Protein AF-A0A7K2A2M4-F1 (afdb_monomer)

Nearest PDB structures (foldseek):
  5f78-assembly2_E  TM=3.286E-01  e=9.702E+00  Schistosoma mansoni
  3zq6-assembly2_D  TM=1.700E-01  e=8.541E+00  Methanothermobacter thermautotrophicus

Foldseek 3Di:
DVVVLVCQVVLHAAEDEDAAFQKAADDPDPVCRQPAFALRPPDRLNPPVNVVSHVVCLVVLLVVLLVSCVSPVPAAEDQDPVVSVPDSYHYYYAYEHEDDQADDPDPVVSVVLSVVQCVVCPPHVLVQQSGDHDDFMARSSLVSCCSSNNDPDPCSRRRGHRYHYGDGDPPD

Mean predicted aligned error: 3.99 Å

Solvent-accessible surface area (backbone atoms only — not comparable to full-atom values): 9386 Å² total; per-residue (Å²): 92,69,69,59,30,55,37,43,76,69,52,34,69,41,79,49,70,39,79,28,69,39,49,46,63,52,52,91,52,82,90,46,52,63,52,43,56,53,71,53,66,95,57,23,53,61,38,74,68,38,39,49,34,27,62,53,36,58,55,50,51,29,51,50,48,29,57,28,30,72,73,35,76,84,55,49,72,30,46,53,66,67,62,47,66,71,40,86,45,28,39,35,42,35,24,28,51,78,46,80,74,38,55,53,98,40,73,67,48,34,54,47,42,33,52,52,39,51,57,69,29,52,99,49,48,78,84,48,41,51,52,60,88,72,82,50,45,42,13,50,50,28,48,28,34,47,73,36,61,62,39,88,65,69,67,36,35,60,44,64,50,46,27,37,54,37,69,56,66,92,84,123

Structure (mmCIF, N/CA/C/O backbone):
data_AF-A0A7K2A2M4-F1
#
_entry.id   AF-A0A7K2A2M4-F1
#
loop_
_atom_site.group_PDB
_atom_site.id
_atom_site.type_symbol
_atom_site.label_atom_id
_atom_site.label_alt_id
_atom_site.label_comp_id
_atom_site.label_asym_id
_atom_site.label_entity_id
_atom_site.label_seq_id
_atom_site.pdbx_PDB_ins_code
_atom_site.Cartn_x
_atom_site.Cartn_y
_atom_site.Cartn_z
_atom_site.occupancy
_atom_site.B_iso_or_equiv
_atom_site.auth_seq_id
_atom_site.auth_comp_id
_atom_site.auth_asym_id
_atom_site.auth_atom_id
_atom_site.pdbx_PDB_model_num
ATOM 1 N N . MET A 1 1 ? 4.658 2.173 14.694 1.00 82.44 1 MET A N 1
ATOM 2 C CA . MET A 1 1 ? 3.604 1.195 15.046 1.00 82.44 1 MET A CA 1
ATOM 3 C C . MET A 1 1 ? 2.726 1.731 16.159 1.00 82.44 1 MET A C 1
ATOM 5 O O . MET A 1 1 ? 1.635 2.154 15.827 1.00 82.44 1 MET A O 1
ATOM 9 N N . ARG A 1 2 ? 3.224 1.867 17.398 1.00 89.44 2 ARG A N 1
ATOM 10 C CA . ARG A 1 2 ? 2.448 2.404 18.532 1.00 89.44 2 ARG A CA 1
ATOM 11 C C . ARG A 1 2 ? 1.700 3.708 18.233 1.00 89.44 2 ARG A C 1
ATOM 13 O O . ARG A 1 2 ? 0.512 3.793 18.482 1.00 89.44 2 ARG A O 1
ATOM 20 N N . TYR A 1 3 ? 2.363 4.682 17.601 1.00 94.31 3 TYR A N 1
ATOM 21 C CA . TYR A 1 3 ? 1.686 5.913 17.173 1.00 94.31 3 TYR A CA 1
ATOM 22 C C . TYR A 1 3 ? 0.488 5.631 16.251 1.00 94.31 3 TYR A C 1
ATOM 24 O O . TYR A 1 3 ? -0.588 6.161 16.475 1.00 94.31 3 TYR A O 1
ATOM 32 N N . VAL A 1 4 ? 0.646 4.766 15.241 1.00 96.56 4 VAL A N 1
ATOM 33 C CA . VAL A 1 4 ? -0.443 4.398 14.316 1.00 96.56 4 VAL A CA 1
ATOM 34 C C . VAL A 1 4 ? -1.586 3.720 15.068 1.00 96.56 4 VAL A C 1
ATOM 36 O O . VAL A 1 4 ? -2.731 4.123 14.894 1.00 96.56 4 VAL A O 1
ATOM 39 N N . ALA A 1 5 ? -1.283 2.754 15.937 1.00 96.12 5 ALA A N 1
ATOM 40 C CA . ALA A 1 5 ? -2.286 2.075 16.752 1.00 96.12 5 ALA A CA 1
ATOM 41 C C . ALA A 1 5 ? -3.048 3.055 17.660 1.00 96.12 5 ALA A C 1
ATOM 43 O O . ALA A 1 5 ? -4.272 3.082 17.626 1.00 96.12 5 ALA A O 1
ATOM 44 N N . GLU A 1 6 ? -2.350 3.947 18.369 1.00 96.38 6 GLU A N 1
ATOM 45 C CA . GLU A 1 6 ? -2.964 4.981 19.215 1.00 96.38 6 GLU A CA 1
ATOM 46 C C . GLU A 1 6 ? -3.898 5.908 18.414 1.00 96.38 6 GLU A C 1
ATOM 48 O O . GLU A 1 6 ? -4.963 6.297 18.897 1.00 96.38 6 GLU A O 1
ATOM 53 N N . ARG A 1 7 ? -3.538 6.264 17.170 1.00 97.56 7 ARG A N 1
ATOM 54 C CA . ARG A 1 7 ? -4.427 7.042 16.288 1.00 97.56 7 ARG A CA 1
ATOM 55 C C . ARG A 1 7 ? -5.667 6.241 15.888 1.00 97.56 7 ARG A C 1
ATOM 57 O O . ARG A 1 7 ? -6.766 6.793 15.930 1.00 97.56 7 ARG A O 1
ATOM 64 N N . LEU A 1 8 ? -5.506 4.966 15.546 1.00 96.94 8 LEU A N 1
ATOM 65 C CA . LEU A 1 8 ? -6.618 4.089 15.180 1.00 96.94 8 LEU A CA 1
ATOM 66 C C . LEU A 1 8 ? -7.573 3.852 16.365 1.00 96.94 8 LEU A C 1
ATOM 68 O O . LEU A 1 8 ? -8.782 3.978 16.185 1.00 96.94 8 LEU A O 1
ATOM 72 N N . GLU A 1 9 ? -7.064 3.620 17.584 1.00 95.44 9 GLU A N 1
ATOM 73 C CA . GLU A 1 9 ? -7.887 3.534 18.808 1.00 95.44 9 GLU A CA 1
ATOM 74 C C . GLU A 1 9 ? -8.683 4.814 19.061 1.00 95.44 9 GLU A C 1
ATOM 76 O O . GLU A 1 9 ? -9.845 4.772 19.470 1.00 95.44 9 GLU A O 1
ATOM 81 N N . ALA A 1 10 ? -8.078 5.967 18.769 1.00 95.56 10 ALA A N 1
ATOM 82 C CA . ALA A 1 10 ? -8.730 7.264 18.873 1.00 95.56 10 ALA A CA 1
ATOM 83 C C . ALA A 1 10 ? -9.740 7.539 17.738 1.00 95.56 10 ALA A C 1
ATOM 85 O O . ALA A 1 10 ? -10.213 8.668 17.612 1.00 95.56 10 ALA A O 1
ATOM 86 N N . ASN A 1 11 ? -10.081 6.535 16.917 1.00 94.19 11 ASN A N 1
ATOM 87 C CA . ASN A 1 11 ? -10.949 6.633 15.738 1.00 94.19 11 ASN A CA 1
ATOM 88 C C . ASN A 1 11 ? -10.459 7.646 14.694 1.00 94.19 11 ASN A C 1
ATOM 90 O O . ASN A 1 11 ? -11.253 8.271 13.992 1.00 94.19 11 ASN A O 1
ATOM 94 N N . VAL A 1 12 ? -9.143 7.816 14.578 1.00 95.88 12 VAL A N 1
ATOM 95 C CA . VAL A 1 12 ? -8.537 8.678 13.565 1.00 95.88 12 VAL A CA 1
ATOM 96 C C . VAL A 1 12 ? -8.149 7.833 12.360 1.00 95.88 12 VAL A C 1
ATOM 98 O O . VAL A 1 12 ? -7.471 6.818 12.490 1.00 95.88 12 VAL A O 1
ATOM 101 N N . LYS A 1 13 ? -8.552 8.285 11.171 1.00 96.75 13 LYS A N 1
ATOM 102 C CA . LYS A 1 13 ? -8.104 7.729 9.893 1.00 96.75 13 LYS A CA 1
ATOM 103 C C . LYS A 1 13 ? -6.599 7.914 9.716 1.00 96.75 13 LYS A C 1
ATOM 105 O O . LYS A 1 13 ? -6.091 9.024 9.880 1.00 96.75 13 LYS A O 1
ATOM 110 N N . VAL A 1 14 ? -5.898 6.845 9.350 1.00 98.00 14 VAL A N 1
ATOM 111 C CA . VAL A 1 14 ? -4.449 6.864 9.117 1.00 98.00 14 VAL A CA 1
ATOM 112 C C . VAL A 1 14 ? -4.153 6.361 7.712 1.00 98.00 14 VAL A C 1
ATOM 114 O O . VAL A 1 14 ? -4.653 5.313 7.328 1.00 98.00 14 VAL A O 1
ATOM 117 N N . ALA A 1 15 ? -3.312 7.079 6.970 1.00 98.00 15 ALA A N 1
ATOM 118 C CA . ALA A 1 15 ? -2.694 6.580 5.745 1.00 98.00 15 ALA A CA 1
ATOM 119 C C . ALA A 1 15 ? -1.238 6.186 6.038 1.00 98.00 15 ALA A C 1
ATOM 121 O O . ALA A 1 15 ? -0.487 6.986 6.599 1.00 98.00 15 ALA A O 1
ATOM 122 N N . LEU A 1 16 ? -0.840 4.967 5.672 1.00 98.00 16 LEU A N 1
ATOM 123 C CA . LEU A 1 16 ? 0.494 4.412 5.906 1.00 98.00 16 LEU A CA 1
ATOM 124 C C . LEU A 1 16 ? 1.105 3.929 4.586 1.00 98.00 16 LEU A C 1
ATOM 126 O O . LEU A 1 16 ? 0.564 3.035 3.939 1.00 98.00 16 LEU A O 1
ATOM 130 N N . GLY A 1 17 ? 2.232 4.531 4.206 1.00 97.44 17 GLY A N 1
ATOM 131 C CA . GLY A 1 17 ? 2.969 4.193 2.990 1.00 97.44 17 GLY A CA 1
ATOM 132 C C . GLY A 1 17 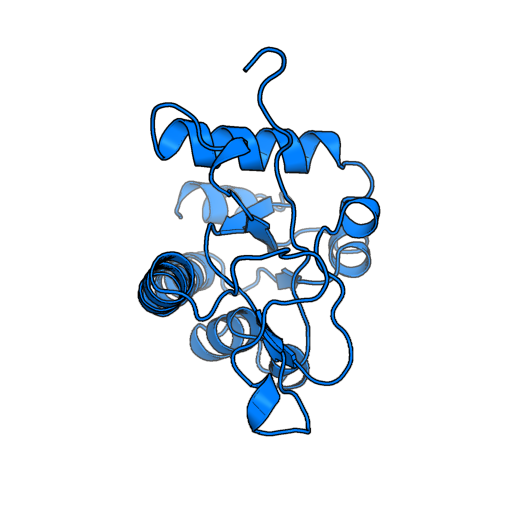? 4.157 3.276 3.264 1.00 97.44 17 GLY A C 1
ATOM 133 O O . GLY A 1 17 ? 4.829 3.436 4.285 1.00 97.44 17 GLY A O 1
ATOM 134 N N . PHE A 1 18 ? 4.443 2.360 2.338 1.00 97.00 18 PHE A N 1
ATOM 135 C CA . PHE A 1 18 ? 5.642 1.514 2.360 1.00 97.00 18 PHE A CA 1
ATOM 136 C C . PHE A 1 18 ? 6.481 1.713 1.094 1.00 97.00 18 PHE A C 1
ATOM 138 O O . PHE A 1 18 ? 5.940 1.718 -0.008 1.00 97.00 18 PHE A O 1
ATOM 145 N N . GLU A 1 19 ? 7.801 1.851 1.243 1.00 94.94 19 GLU A N 1
ATOM 146 C CA . GLU A 1 19 ? 8.745 2.038 0.126 1.00 94.94 19 GLU A CA 1
ATOM 147 C C . GLU A 1 19 ? 9.213 0.690 -0.455 1.00 94.94 19 GLU A C 1
ATOM 149 O O . GLU A 1 19 ? 10.397 0.351 -0.487 1.00 94.94 19 GLU A O 1
ATOM 154 N N . CYS A 1 20 ? 8.258 -0.132 -0.879 1.00 95.56 20 CYS A N 1
ATOM 155 C CA . CYS A 1 20 ? 8.516 -1.402 -1.548 1.00 95.56 20 CYS A CA 1
ATOM 156 C C . CYS A 1 20 ? 7.331 -1.770 -2.450 1.00 95.56 20 CYS A C 1
ATOM 158 O O . CYS A 1 20 ? 6.217 -1.317 -2.188 1.00 95.56 20 CYS A O 1
ATOM 160 N N . PRO A 1 21 ? 7.529 -2.598 -3.493 1.00 96.94 21 PRO A N 1
ATOM 161 C CA . PRO A 1 21 ? 6.411 -3.088 -4.289 1.00 96.94 21 PRO A CA 1
ATOM 162 C C . PRO A 1 21 ? 5.368 -3.790 -3.408 1.00 96.94 21 PRO A C 1
ATOM 164 O O . PRO A 1 21 ? 5.682 -4.781 -2.746 1.00 96.94 21 PRO A O 1
ATOM 167 N N . LEU A 1 22 ? 4.128 -3.299 -3.417 1.00 98.00 22 LEU A N 1
ATOM 168 C CA . LEU A 1 22 ? 3.009 -3.876 -2.658 1.00 98.00 22 LEU A CA 1
ATOM 169 C C . LEU A 1 22 ? 2.112 -4.776 -3.510 1.00 98.00 22 LEU A C 1
ATOM 171 O O . LEU A 1 22 ? 1.299 -5.536 -2.983 1.00 98.00 22 LEU A O 1
ATOM 175 N N . TRP A 1 23 ? 2.291 -4.745 -4.825 1.00 97.88 23 TRP A N 1
ATOM 176 C CA . TRP A 1 23 ? 1.679 -5.672 -5.765 1.00 97.88 23 TRP A CA 1
ATOM 177 C C . TRP A 1 23 ? 2.558 -5.835 -7.005 1.00 97.88 23 TRP A C 1
ATOM 179 O O . TRP A 1 23 ? 3.344 -4.952 -7.360 1.00 97.88 23 TRP A O 1
ATOM 189 N N . VAL A 1 24 ? 2.410 -6.974 -7.678 1.00 97.06 24 VAL A N 1
ATOM 190 C CA . VAL A 1 24 ? 3.115 -7.292 -8.929 1.00 97.06 24 VAL A CA 1
ATOM 191 C C . VAL A 1 24 ? 2.130 -7.804 -9.981 1.00 97.06 24 VAL A C 1
ATOM 193 O O . VAL A 1 24 ? 1.140 -8.438 -9.616 1.00 97.06 24 VAL A O 1
ATOM 196 N N . PRO A 1 25 ? 2.354 -7.549 -11.279 1.00 95.75 25 PRO A N 1
ATOM 197 C CA . PRO A 1 25 ? 1.497 -8.077 -12.330 1.00 95.75 25 PRO A CA 1
ATOM 198 C C . PRO A 1 25 ? 1.718 -9.585 -12.495 1.00 95.75 25 PRO A C 1
ATOM 200 O O . PRO A 1 25 ? 2.829 -10.089 -12.324 1.00 95.75 25 PRO A O 1
ATOM 203 N N . VAL A 1 26 ? 0.665 -10.305 -12.872 1.00 95.38 26 VAL A N 1
ATOM 204 C CA . VAL A 1 26 ? 0.733 -11.710 -13.285 1.00 95.38 26 VAL A CA 1
ATOM 205 C C . VAL A 1 26 ? 0.388 -11.760 -14.767 1.00 95.38 26 VAL A C 1
ATOM 207 O O . VAL A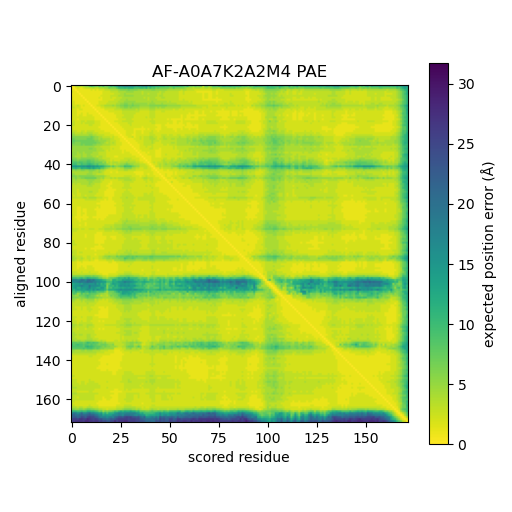 1 26 ? -0.771 -11.915 -15.142 1.00 95.38 26 VAL A O 1
ATOM 210 N N . ALA A 1 27 ? 1.407 -11.554 -15.602 1.00 93.19 27 ALA A N 1
ATOM 211 C CA . ALA A 1 27 ? 1.264 -11.567 -17.053 1.00 93.19 27 ALA A CA 1
ATOM 212 C C . ALA A 1 27 ? 0.895 -12.966 -17.576 1.00 93.19 27 ALA A C 1
ATOM 214 O O . ALA A 1 27 ? 1.342 -13.973 -17.024 1.00 93.19 27 ALA A O 1
ATOM 215 N N . ASP A 1 28 ? 0.126 -13.015 -18.666 1.00 92.62 28 ASP A N 1
ATOM 216 C CA . ASP A 1 28 ? -0.227 -14.274 -19.333 1.00 92.62 28 ASP A CA 1
ATOM 217 C C . ASP A 1 28 ? 0.985 -14.900 -20.042 1.00 92.62 28 ASP A C 1
ATOM 219 O O . ASP A 1 28 ? 1.177 -16.116 -20.005 1.00 92.62 28 ASP A O 1
ATOM 223 N N . GLU A 1 29 ? 1.840 -14.066 -20.643 1.00 95.12 29 GLU A N 1
ATOM 224 C CA . GLU A 1 29 ? 3.045 -14.512 -21.340 1.00 95.12 29 GLU A CA 1
ATOM 225 C C . GLU A 1 29 ? 4.226 -14.686 -20.369 1.00 95.12 29 GLU A C 1
ATOM 227 O O . GLU A 1 29 ? 4.617 -13.730 -19.687 1.00 95.12 29 GLU A O 1
ATOM 232 N N . PRO A 1 30 ? 4.883 -15.863 -20.333 1.00 94.25 30 PRO A N 1
ATOM 233 C CA . PRO A 1 30 ? 6.013 -16.106 -19.435 1.00 94.25 30 PRO A CA 1
ATOM 234 C C . PRO A 1 30 ? 7.180 -15.124 -19.602 1.00 94.25 30 PRO A C 1
ATOM 2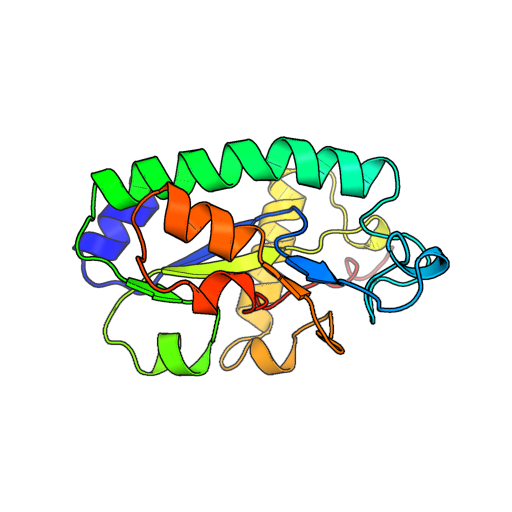36 O O . PRO A 1 30 ? 7.867 -14.816 -18.629 1.00 94.25 30 PRO A O 1
ATOM 239 N N . SER A 1 31 ? 7.400 -14.605 -20.816 1.00 94.44 31 SER A N 1
ATOM 240 C CA . SER A 1 31 ? 8.439 -13.603 -21.101 1.00 94.44 31 SER A CA 1
ATOM 241 C C . SER A 1 31 ? 8.198 -12.255 -20.419 1.00 94.44 31 SER A C 1
ATOM 243 O O . SER A 1 31 ? 9.098 -11.412 -20.381 1.00 94.44 31 SER A O 1
ATOM 245 N N . ASP A 1 32 ? 6.990 -12.041 -19.898 1.00 93.88 32 ASP A N 1
ATOM 246 C CA . ASP A 1 32 ? 6.521 -10.752 -19.404 1.00 93.88 32 ASP A CA 1
ATOM 247 C C . ASP A 1 32 ? 6.389 -10.732 -17.876 1.00 93.88 32 ASP A C 1
ATOM 249 O O . ASP A 1 32 ? 6.251 -9.661 -17.287 1.00 93.88 32 ASP A O 1
ATOM 253 N N . LEU A 1 33 ? 6.538 -11.889 -17.217 1.00 92.81 33 LEU A N 1
ATOM 254 C CA . LEU A 1 33 ? 6.402 -12.057 -15.764 1.00 92.81 33 LEU A CA 1
ATOM 255 C C . LEU A 1 33 ? 7.319 -11.146 -14.943 1.00 92.81 33 LEU A C 1
ATOM 257 O O . LEU A 1 33 ? 6.975 -10.781 -13.825 1.00 92.81 33 LEU A O 1
ATOM 261 N N . THR A 1 34 ? 8.486 -10.781 -15.472 1.00 94.44 34 THR A N 1
ATOM 262 C CA . THR A 1 34 ? 9.459 -9.927 -14.777 1.00 94.44 34 THR A CA 1
ATOM 263 C C . THR A 1 34 ? 9.568 -8.538 -15.401 1.00 94.44 34 THR A C 1
ATOM 265 O O . THR A 1 34 ? 10.521 -7.819 -15.104 1.00 94.44 34 THR A O 1
ATOM 268 N N . LYS A 1 35 ? 8.654 -8.141 -16.292 1.00 94.06 35 LYS A N 1
ATOM 269 C CA . LYS A 1 35 ? 8.674 -6.796 -16.880 1.00 94.06 35 LYS A CA 1
ATOM 270 C C . LYS A 1 35 ? 8.189 -5.743 -15.880 1.00 94.06 35 LYS A C 1
ATOM 272 O O . LYS A 1 35 ? 7.552 -6.041 -14.870 1.00 94.06 35 LYS A O 1
ATOM 277 N N . ALA A 1 36 ? 8.543 -4.497 -16.180 1.00 93.38 36 ALA A N 1
ATOM 278 C CA . ALA A 1 36 ? 8.106 -3.316 -15.453 1.00 93.38 36 ALA A CA 1
ATOM 279 C C . ALA A 1 36 ? 6.576 -3.205 -15.425 1.00 93.38 36 ALA A C 1
ATOM 281 O O . ALA A 1 36 ? 5.908 -3.546 -16.405 1.00 93.38 36 ALA A O 1
ATOM 282 N N . ARG A 1 37 ? 6.029 -2.687 -14.320 1.00 94.31 37 ARG A N 1
ATOM 283 C CA . ARG A 1 37 ? 4.615 -2.303 -14.248 1.00 94.31 37 ARG A CA 1
ATOM 284 C C . ARG A 1 37 ? 4.338 -1.152 -15.213 1.00 94.31 37 ARG A C 1
ATOM 286 O O . ARG A 1 37 ? 5.227 -0.361 -15.542 1.00 94.31 37 ARG A O 1
ATOM 293 N N . HIS A 1 38 ? 3.089 -1.026 -15.654 1.00 91.12 38 HIS A N 1
ATOM 294 C CA . HIS A 1 38 ? 2.683 0.112 -16.472 1.00 91.12 38 HIS A CA 1
ATOM 295 C C . HIS A 1 38 ? 2.861 1.415 -15.673 1.00 91.12 38 HIS A C 1
ATOM 297 O O . HIS A 1 38 ? 2.199 1.599 -14.656 1.00 91.12 38 HIS A O 1
ATOM 303 N N . GLY A 1 39 ? 3.770 2.288 -16.124 1.00 88.31 39 GLY A N 1
ATOM 304 C CA . GLY A 1 39 ? 4.156 3.533 -15.437 1.00 88.31 39 GLY A CA 1
ATOM 305 C C . GLY A 1 39 ? 5.517 3.490 -14.719 1.00 88.31 39 GLY A C 1
ATOM 306 O O . GLY A 1 39 ? 6.036 4.531 -14.328 1.00 88.31 39 GLY A O 1
ATOM 307 N N . GLU A 1 40 ? 6.154 2.319 -14.598 1.00 88.31 40 GLU A N 1
ATOM 308 C CA . GLU A 1 40 ? 7.438 2.164 -13.886 1.00 88.31 40 GLU A CA 1
ATOM 309 C C . GLU A 1 40 ? 8.654 2.640 -14.714 1.00 88.31 40 GLU A C 1
ATOM 311 O O . GLU A 1 40 ? 9.728 2.926 -14.183 1.00 88.31 40 GLU A O 1
ATOM 316 N N . GLY A 1 41 ? 8.481 2.765 -16.034 1.00 85.31 41 GLY A N 1
ATOM 317 C CA . GLY A 1 41 ? 9.531 3.166 -16.967 1.00 85.31 41 GLY A CA 1
ATOM 318 C C . GLY A 1 41 ? 10.535 2.042 -17.243 1.00 85.31 41 GLY A C 1
ATOM 319 O O . GLY A 1 41 ? 10.164 0.887 -17.434 1.00 85.31 41 GLY A O 1
ATOM 320 N N . ASN A 1 42 ? 11.825 2.385 -17.292 1.00 80.62 42 ASN A N 1
ATOM 321 C CA . ASN A 1 42 ? 12.883 1.474 -17.756 1.00 80.62 42 ASN A CA 1
ATOM 322 C C . ASN A 1 42 ? 13.462 0.552 -16.669 1.00 80.62 42 ASN A C 1
ATOM 324 O O . ASN A 1 42 ? 14.355 -0.246 -16.959 1.00 80.62 42 ASN A O 1
ATOM 328 N N . ARG A 1 43 ? 13.010 0.663 -15.416 1.00 83.88 43 ARG A N 1
ATOM 329 C CA . ARG A 1 43 ? 13.469 -0.186 -14.308 1.00 83.88 43 ARG A CA 1
ATOM 330 C C . ARG A 1 43 ? 12.277 -0.943 -13.748 1.00 83.88 43 ARG A C 1
ATOM 332 O O . ARG A 1 43 ? 11.390 -0.341 -13.167 1.00 83.88 43 ARG A O 1
ATOM 339 N N . ALA A 1 44 ? 12.271 -2.253 -13.959 1.00 91.88 44 ALA A N 1
ATOM 340 C CA . ALA A 1 44 ? 11.222 -3.122 -13.452 1.00 91.88 44 ALA A CA 1
ATOM 341 C C . ALA A 1 44 ? 11.372 -3.377 -11.949 1.00 91.88 44 ALA A C 1
ATOM 343 O O . ALA A 1 44 ? 12.495 -3.438 -11.440 1.00 91.88 44 ALA A O 1
ATOM 344 N N . TRP A 1 45 ? 10.256 -3.674 -11.287 1.00 93.06 45 TRP A N 1
ATOM 345 C CA . TRP A 1 45 ? 10.213 -4.119 -9.892 1.00 93.06 45 TRP A CA 1
ATOM 346 C C . TRP A 1 45 ? 11.068 -5.368 -9.651 1.00 93.06 45 TRP A C 1
ATOM 348 O O . TRP A 1 45 ? 11.541 -5.599 -8.547 1.00 93.06 45 TRP A O 1
ATOM 358 N N . SER A 1 46 ? 11.288 -6.173 -10.691 1.00 94.75 46 SER A N 1
ATOM 359 C CA . SER A 1 46 ? 12.101 -7.390 -10.668 1.00 94.75 46 SER A CA 1
ATOM 360 C C . SER A 1 46 ? 13.611 -7.122 -10.785 1.00 94.75 46 SER A C 1
ATOM 362 O O . SER A 1 46 ? 14.419 -8.032 -10.597 1.00 94.75 46 SER A O 1
ATOM 364 N N . ALA A 1 47 ? 14.018 -5.889 -11.112 1.00 92.94 47 ALA A N 1
ATOM 365 C CA . ALA A 1 47 ? 15.423 -5.505 -11.185 1.00 92.94 47 ALA A CA 1
ATOM 366 C C . ALA A 1 47 ? 16.042 -5.463 -9.779 1.00 92.94 47 ALA A C 1
ATOM 368 O O . ALA A 1 47 ? 15.332 -5.334 -8.788 1.00 92.94 47 ALA A O 1
ATOM 369 N N . GLY A 1 48 ? 17.375 -5.516 -9.676 1.00 91.88 48 GLY A N 1
ATOM 370 C CA . GLY A 1 48 ? 18.073 -5.761 -8.403 1.00 91.88 48 GLY A CA 1
ATOM 371 C C . GLY A 1 48 ? 17.608 -4.913 -7.209 1.00 91.88 48 GLY A C 1
ATOM 372 O O . GLY A 1 48 ? 17.375 -5.460 -6.136 1.00 91.88 48 GLY A O 1
ATOM 373 N N . ALA A 1 49 ? 17.421 -3.601 -7.394 1.00 88.12 49 ALA A N 1
ATOM 374 C CA . ALA A 1 49 ? 16.941 -2.723 -6.324 1.00 88.12 49 ALA A CA 1
ATOM 375 C C . ALA A 1 49 ? 15.478 -3.004 -5.932 1.00 88.12 49 ALA A C 1
ATOM 377 O O . ALA A 1 49 ? 15.187 -3.104 -4.745 1.00 88.12 49 ALA A O 1
ATOM 378 N N . GLY A 1 50 ? 14.584 -3.165 -6.915 1.00 91.44 50 GLY A N 1
ATOM 379 C CA . GLY A 1 50 ? 13.165 -3.441 -6.678 1.00 91.44 50 GLY A CA 1
ATOM 380 C C . GLY A 1 50 ? 12.926 -4.833 -6.094 1.00 91.44 50 GLY A C 1
ATOM 381 O O . GLY A 1 50 ? 12.159 -4.985 -5.152 1.00 91.44 50 GLY A O 1
ATOM 382 N N . ALA A 1 51 ? 13.642 -5.849 -6.581 1.00 94.94 51 ALA A N 1
ATOM 383 C CA . ALA A 1 51 ? 13.532 -7.210 -6.070 1.00 94.94 51 ALA A CA 1
ATOM 384 C C . ALA A 1 51 ? 14.079 -7.308 -4.640 1.00 94.94 51 ALA A C 1
ATOM 386 O O . ALA A 1 51 ? 13.505 -8.002 -3.801 1.00 94.94 51 ALA A O 1
ATOM 387 N N . GLY A 1 52 ? 15.165 -6.581 -4.351 1.00 95.50 52 GLY A N 1
ATOM 388 C CA . GLY A 1 52 ? 15.719 -6.463 -3.007 1.00 95.50 52 GLY A CA 1
ATOM 389 C C . GLY A 1 52 ? 14.760 -5.770 -2.038 1.00 95.50 52 GLY A C 1
ATOM 390 O O . GLY A 1 52 ? 14.499 -6.309 -0.963 1.00 95.50 52 GLY A O 1
ATOM 391 N N . SER A 1 53 ? 14.193 -4.617 -2.419 1.00 93.94 53 SER A N 1
ATOM 392 C CA . SER A 1 53 ? 13.224 -3.909 -1.570 1.00 93.94 53 SER A CA 1
ATOM 393 C C . SER A 1 53 ? 11.921 -4.685 -1.404 1.00 93.94 53 SER A C 1
ATOM 395 O O . SER A 1 53 ? 11.368 -4.688 -0.311 1.00 93.94 53 SER A O 1
ATOM 397 N N . LEU A 1 54 ? 11.466 -5.413 -2.427 1.00 95.75 54 LEU A N 1
ATOM 398 C CA . LEU A 1 54 ? 10.331 -6.331 -2.330 1.00 95.75 54 LEU A CA 1
ATOM 399 C C . LEU A 1 54 ? 10.608 -7.428 -1.298 1.00 95.75 54 LEU A C 1
ATOM 401 O O . LEU A 1 54 ? 9.791 -7.643 -0.408 1.00 95.75 54 LEU A O 1
ATOM 405 N N . ALA A 1 55 ? 11.753 -8.112 -1.383 1.00 96.50 55 ALA A N 1
ATOM 406 C CA . ALA A 1 55 ? 12.075 -9.214 -0.476 1.00 96.50 55 ALA A CA 1
ATOM 407 C C . ALA A 1 55 ? 12.142 -8.763 0.993 1.00 96.50 55 ALA A C 1
ATOM 409 O O . ALA A 1 55 ? 11.579 -9.426 1.865 1.00 96.50 55 ALA A O 1
ATOM 410 N N . THR A 1 56 ? 12.779 -7.622 1.263 1.00 96.62 56 THR A N 1
ATOM 411 C CA . THR A 1 56 ? 12.815 -7.023 2.607 1.00 96.62 56 THR A CA 1
ATOM 412 C C . THR A 1 56 ? 11.430 -6.521 3.029 1.00 96.62 56 THR A C 1
ATOM 414 O O . THR A 1 56 ? 10.955 -6.825 4.122 1.00 96.62 56 THR A O 1
ATOM 417 N N . GLY A 1 57 ? 10.728 -5.833 2.131 1.00 96.44 57 GLY A N 1
ATOM 418 C CA . GLY A 1 57 ? 9.397 -5.287 2.371 1.00 96.44 57 GLY A CA 1
ATOM 419 C C . GLY A 1 57 ? 8.367 -6.353 2.734 1.00 96.44 57 GLY A C 1
ATOM 420 O O . GLY A 1 57 ? 7.573 -6.136 3.643 1.00 96.44 57 GLY A O 1
ATOM 421 N N . LEU A 1 58 ? 8.419 -7.538 2.115 1.00 95.06 58 LEU A N 1
ATOM 422 C CA . LEU A 1 58 ? 7.528 -8.656 2.449 1.00 95.06 58 LEU A CA 1
ATOM 423 C C . LEU A 1 58 ? 7.581 -9.028 3.935 1.00 95.06 58 LEU A C 1
ATOM 425 O O . LEU A 1 58 ? 6.540 -9.325 4.522 1.00 95.06 58 LEU A O 1
ATOM 429 N N . THR A 1 59 ? 8.767 -9.005 4.552 1.00 96.94 59 THR A N 1
ATOM 430 C CA . THR A 1 59 ? 8.885 -9.311 5.983 1.00 96.94 59 THR A CA 1
ATOM 431 C C . THR A 1 59 ? 8.534 -8.112 6.857 1.00 96.94 59 THR A C 1
ATOM 433 O O . THR A 1 59 ? 7.887 -8.287 7.889 1.00 96.94 59 THR A O 1
ATOM 436 N N . GLU A 1 60 ? 8.939 -6.904 6.465 1.00 97.81 60 GLU A N 1
ATOM 437 C CA . GLU A 1 60 ? 8.721 -5.695 7.264 1.00 97.81 60 GLU A CA 1
ATOM 438 C C . GLU A 1 60 ? 7.241 -5.317 7.316 1.00 97.81 60 GLU A C 1
ATOM 440 O O . GLU A 1 60 ? 6.706 -5.084 8.399 1.00 97.81 60 GLU A O 1
ATOM 445 N N . VAL A 1 61 ? 6.562 -5.322 6.167 1.00 98.31 61 VAL A N 1
ATOM 446 C CA . VAL A 1 61 ? 5.133 -5.010 6.044 1.00 98.31 61 VAL A CA 1
ATOM 447 C C . VAL A 1 61 ? 4.304 -5.990 6.866 1.00 98.31 61 VAL A C 1
ATOM 449 O O . VAL A 1 61 ? 3.505 -5.562 7.697 1.00 98.31 61 VAL A O 1
ATOM 452 N N . ALA A 1 62 ? 4.519 -7.298 6.690 1.00 98.12 62 ALA A N 1
ATOM 453 C CA . ALA A 1 62 ? 3.777 -8.322 7.423 1.00 98.12 62 ALA A CA 1
ATOM 454 C C . ALA A 1 62 ? 3.950 -8.174 8.941 1.00 98.12 62 ALA A C 1
ATOM 456 O O . ALA A 1 62 ? 2.970 -8.213 9.686 1.00 98.12 62 ALA A O 1
ATOM 457 N N . TRP A 1 63 ? 5.182 -7.938 9.399 1.00 98.31 63 TRP A N 1
ATOM 458 C CA . TRP A 1 63 ? 5.463 -7.747 10.818 1.00 98.31 63 TRP A CA 1
ATOM 459 C C . TRP A 1 63 ? 4.841 -6.458 11.371 1.00 98.31 63 TRP A C 1
ATOM 461 O O . TRP A 1 63 ? 4.220 -6.486 12.432 1.00 98.31 63 TRP A O 1
ATOM 471 N N . ILE A 1 64 ? 4.950 -5.333 10.655 1.00 98.50 64 ILE A N 1
ATOM 472 C CA . ILE A 1 64 ? 4.351 -4.052 11.063 1.00 98.50 64 ILE A CA 1
ATOM 473 C C . ILE A 1 64 ? 2.829 -4.177 11.174 1.00 98.50 64 ILE A C 1
ATOM 475 O O . ILE A 1 64 ? 2.250 -3.712 12.158 1.00 98.50 64 ILE A O 1
ATOM 479 N N . LEU A 1 65 ? 2.187 -4.813 10.193 1.00 98.38 65 LEU A N 1
ATOM 480 C CA . LEU A 1 65 ? 0.742 -5.016 10.188 1.00 98.38 65 LEU A CA 1
ATOM 481 C C . LEU A 1 65 ? 0.288 -5.929 11.324 1.00 98.38 65 LEU A C 1
ATOM 483 O O . LEU A 1 65 ? -0.682 -5.582 11.990 1.00 98.38 65 LEU A O 1
ATOM 487 N N . ASP A 1 66 ? 0.997 -7.026 11.596 1.00 98.31 66 ASP A N 1
ATOM 488 C CA . ASP A 1 66 ? 0.721 -7.898 12.745 1.00 98.31 66 ASP A CA 1
ATOM 489 C C . ASP A 1 66 ? 0.811 -7.131 14.069 1.00 98.31 66 ASP A C 1
ATOM 491 O O . ASP A 1 66 ? -0.100 -7.200 14.893 1.00 98.31 66 ASP A O 1
ATOM 495 N N . ARG A 1 67 ? 1.863 -6.322 14.257 1.00 98.12 67 ARG A N 1
ATOM 496 C CA . ARG A 1 67 ? 2.019 -5.511 15.472 1.00 98.12 67 ARG A CA 1
ATOM 497 C C . ARG A 1 67 ? 0.893 -4.493 15.644 1.00 98.12 67 ARG A C 1
ATOM 499 O O . ARG A 1 67 ? 0.383 -4.355 16.750 1.00 98.12 67 ARG A O 1
ATOM 506 N N . ILE A 1 68 ? 0.496 -3.794 14.577 1.00 98.06 68 ILE A N 1
ATOM 507 C CA . ILE A 1 68 ? -0.611 -2.829 14.649 1.00 98.06 68 ILE A CA 1
ATOM 508 C C . ILE A 1 68 ? -1.933 -3.566 14.906 1.00 98.06 68 ILE A C 1
ATOM 510 O O . ILE A 1 68 ? -2.666 -3.169 15.804 1.00 98.06 68 ILE A O 1
ATOM 514 N N . HIS A 1 69 ? -2.228 -4.655 14.189 1.00 97.50 69 HIS A N 1
ATOM 515 C CA . HIS A 1 69 ? -3.473 -5.409 14.372 1.00 97.50 69 HIS A CA 1
ATOM 516 C C . HIS A 1 69 ? -3.603 -5.989 15.779 1.00 97.50 69 HIS A C 1
ATOM 518 O O . HIS A 1 69 ? -4.689 -6.000 16.349 1.00 97.50 69 HIS A O 1
ATOM 524 N N . HIS A 1 70 ? -2.492 -6.443 16.362 1.00 97.00 70 HIS A N 1
ATOM 525 C CA . HIS A 1 70 ? -2.479 -6.952 17.727 1.00 97.00 70 HIS A CA 1
ATOM 526 C C . HIS A 1 70 ? -2.873 -5.882 18.756 1.00 97.00 70 HIS A C 1
ATOM 528 O O . HIS A 1 70 ? -3.552 -6.195 19.731 1.00 97.00 70 HIS A O 1
ATOM 534 N N . GLU A 1 71 ? -2.465 -4.628 18.539 1.00 96.31 71 GLU A N 1
ATOM 535 C CA . GLU A 1 71 ? -2.845 -3.496 19.393 1.00 96.31 71 GLU A CA 1
ATOM 536 C C . GLU A 1 71 ? -4.290 -3.040 19.112 1.00 96.31 71 GLU A C 1
ATOM 538 O O . GLU A 1 71 ? -5.033 -2.758 20.048 1.00 96.31 71 GLU A O 1
ATOM 543 N N . VAL A 1 72 ? -4.731 -3.046 17.846 1.00 96.25 72 VAL A N 1
ATOM 544 C CA . VAL A 1 72 ? -6.064 -2.572 17.425 1.00 96.25 72 VAL A CA 1
ATOM 545 C C . VAL A 1 72 ? -6.847 -3.584 16.576 1.00 96.25 72 VAL A C 1
ATOM 547 O O . VAL A 1 72 ? -7.166 -3.315 15.417 1.00 96.25 72 VAL A O 1
ATOM 550 N N . PRO A 1 73 ? -7.277 -4.729 17.138 1.00 95.31 73 PRO A N 1
ATOM 551 C CA . PRO A 1 73 ? -7.838 -5.844 16.360 1.00 95.31 73 PRO A CA 1
ATOM 552 C C . PRO A 1 73 ? -9.203 -5.558 15.717 1.00 95.31 73 PRO A C 1
ATOM 554 O O . PRO A 1 73 ? -9.715 -6.373 14.955 1.00 95.31 73 PRO A O 1
ATOM 557 N N . ARG A 1 74 ? -9.832 -4.428 16.059 1.00 93.75 74 ARG A N 1
ATOM 558 C CA . ARG A 1 74 ? -11.116 -3.985 15.493 1.00 93.75 74 ARG A CA 1
ATOM 559 C C . ARG A 1 74 ? -10.964 -2.936 14.393 1.00 93.75 74 ARG A C 1
ATOM 561 O O . ARG A 1 74 ? -11.978 -2.525 13.841 1.00 93.75 74 ARG A O 1
ATOM 568 N N . ALA A 1 75 ? -9.749 -2.457 14.132 1.00 95.81 75 ALA A N 1
ATOM 569 C CA . ALA A 1 75 ? -9.512 -1.514 13.051 1.00 95.81 75 ALA A CA 1
ATOM 570 C C . ALA A 1 75 ? -9.626 -2.225 11.697 1.00 95.81 75 ALA A C 1
ATOM 572 O O . ALA A 1 75 ? -9.190 -3.365 11.546 1.00 95.81 75 ALA A O 1
ATOM 573 N N . GLU A 1 76 ? -10.181 -1.525 10.714 1.00 96.81 76 GLU A N 1
ATOM 574 C CA . GLU A 1 76 ? -10.274 -1.997 9.333 1.00 96.81 76 GLU A CA 1
ATOM 575 C C . GLU A 1 76 ? -9.104 -1.461 8.494 1.00 96.81 76 GLU A C 1
ATOM 577 O O . GLU A 1 76 ? -8.557 -0.388 8.773 1.00 96.81 76 GLU A O 1
ATOM 582 N N . SER A 1 77 ? -8.720 -2.216 7.464 1.00 97.94 77 SER A N 1
ATOM 583 C CA . SER A 1 77 ? -7.681 -1.846 6.498 1.00 97.94 77 SER A CA 1
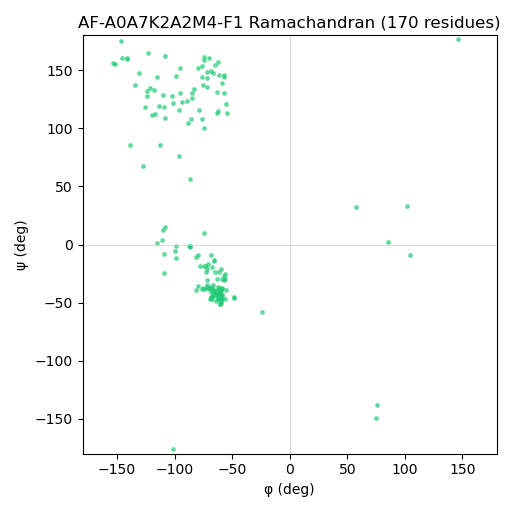ATOM 584 C C . SER A 1 77 ? -8.263 -1.670 5.100 1.00 97.94 77 SER A C 1
ATOM 586 O O . SER A 1 77 ? -9.103 -2.470 4.688 1.00 97.94 77 SER A O 1
ATOM 588 N N . PHE A 1 78 ? -7.739 -0.711 4.343 1.00 98.38 78 PHE A N 1
ATOM 589 C CA . PHE A 1 78 ? -8.244 -0.338 3.024 1.00 98.38 78 PHE A CA 1
ATOM 590 C C . PHE A 1 78 ? -7.101 -0.188 2.014 1.00 98.38 78 PHE A C 1
ATOM 592 O O . PHE A 1 78 ? -6.070 0.410 2.339 1.00 98.38 78 PHE A O 1
ATOM 599 N N . LEU A 1 79 ? -7.294 -0.711 0.798 1.00 97.94 79 LEU A N 1
ATOM 600 C CA . LEU A 1 79 ? -6.426 -0.453 -0.364 1.00 97.94 79 LEU A CA 1
ATOM 601 C C . LEU A 1 79 ? -7.132 0.430 -1.408 1.00 97.94 79 LEU A C 1
ATOM 603 O O . LEU A 1 79 ? -6.457 1.159 -2.135 1.00 97.94 79 LEU A O 1
ATOM 607 N N . ASP A 1 80 ? -8.469 0.425 -1.421 1.00 97.12 80 ASP A N 1
ATOM 608 C CA . ASP A 1 80 ? -9.306 1.380 -2.149 1.00 97.12 80 ASP A CA 1
ATOM 609 C C . ASP A 1 80 ? -9.516 2.686 -1.355 1.00 97.12 80 ASP A C 1
ATOM 611 O O . ASP A 1 80 ? -9.780 2.682 -0.146 1.00 97.12 80 ASP A O 1
ATOM 615 N N . TRP A 1 81 ? -9.365 3.827 -2.035 1.00 97.75 81 TRP A N 1
ATOM 616 C CA . TRP A 1 81 ? -9.478 5.143 -1.401 1.00 97.75 81 TRP A CA 1
ATOM 617 C C . TRP A 1 81 ? -10.921 5.545 -1.096 1.00 97.75 81 TRP A C 1
ATOM 619 O O . TRP A 1 81 ? -11.169 6.169 -0.062 1.00 97.75 81 TRP A O 1
ATOM 629 N N . GLU A 1 82 ? -11.874 5.215 -1.965 1.00 97.31 82 GLU A N 1
ATOM 630 C CA . GLU A 1 82 ? -13.267 5.615 -1.771 1.00 97.31 82 GLU A CA 1
ATOM 631 C C . GLU A 1 82 ? -13.906 4.814 -0.632 1.00 97.31 82 GLU A C 1
ATOM 633 O O . GLU A 1 82 ? -14.597 5.406 0.202 1.00 97.31 82 GLU A O 1
ATOM 638 N N . ASP A 1 83 ? -13.566 3.530 -0.492 1.00 97.38 83 ASP A N 1
ATOM 639 C CA . ASP A 1 83 ? -13.949 2.724 0.673 1.00 97.38 83 ASP A CA 1
ATOM 640 C C . ASP A 1 83 ? -13.387 3.321 1.972 1.00 97.38 83 ASP A C 1
ATOM 642 O O . ASP A 1 83 ? -14.118 3.559 2.940 1.00 97.38 83 ASP A O 1
ATOM 646 N N . PHE A 1 84 ? -12.093 3.660 1.985 1.00 98.00 84 PHE A N 1
ATOM 647 C CA . PHE A 1 84 ? -11.460 4.302 3.138 1.00 98.00 84 PHE A CA 1
ATOM 648 C C . PHE A 1 84 ? -12.099 5.649 3.489 1.00 98.00 84 PHE A C 1
ATOM 650 O O . PHE A 1 84 ? -12.286 6.002 4.660 1.00 98.00 84 PHE A O 1
ATOM 657 N N . LYS A 1 85 ? -12.426 6.450 2.478 1.00 97.06 85 LYS A N 1
ATOM 658 C CA . LYS A 1 85 ? -13.054 7.762 2.633 1.00 97.06 85 LYS A CA 1
ATOM 659 C C . LYS A 1 85 ? -14.483 7.640 3.160 1.00 97.06 85 LYS A C 1
ATOM 661 O O . LYS A 1 85 ? -14.856 8.453 4.009 1.00 97.06 85 LYS A O 1
ATOM 666 N N . ALA A 1 86 ? -15.230 6.621 2.741 1.00 96.94 86 ALA A N 1
ATOM 667 C CA . ALA A 1 86 ? -16.568 6.316 3.240 1.00 96.94 86 ALA A CA 1
ATOM 668 C C . ALA A 1 86 ? -16.568 5.759 4.676 1.00 96.94 86 ALA A C 1
ATOM 670 O O . ALA A 1 86 ? -17.509 6.015 5.430 1.00 96.94 86 ALA A O 1
ATOM 671 N N . ALA A 1 87 ? -15.511 5.049 5.082 1.00 96.06 87 ALA A N 1
ATOM 672 C CA . ALA A 1 87 ? -15.377 4.509 6.434 1.00 96.06 87 ALA A CA 1
ATOM 673 C C . ALA A 1 87 ? -15.326 5.611 7.511 1.00 96.06 87 ALA A C 1
ATOM 675 O O . ALA A 1 87 ? -14.961 6.755 7.245 1.00 96.06 87 ALA A O 1
ATOM 676 N N . ALA A 1 88 ? -15.660 5.292 8.764 1.00 91.88 88 ALA A N 1
ATOM 677 C CA . ALA A 1 88 ? -15.556 6.253 9.871 1.00 91.88 88 ALA A CA 1
ATOM 678 C C . ALA A 1 88 ? -14.112 6.393 10.394 1.00 91.88 88 ALA A C 1
ATOM 680 O O . ALA A 1 88 ? -13.671 7.485 10.749 1.00 91.88 88 ALA A O 1
ATOM 681 N N . ASN A 1 89 ? -13.369 5.288 10.408 1.00 93.12 89 ASN A N 1
ATOM 682 C CA . ASN A 1 89 ? -11.975 5.173 10.823 1.00 93.12 89 ASN A CA 1
ATOM 683 C C . ASN A 1 89 ? -11.295 4.086 9.968 1.00 93.12 89 ASN A C 1
ATOM 685 O O . ASN A 1 89 ? -11.960 3.440 9.162 1.00 93.12 89 ASN A O 1
ATOM 689 N N . GLY A 1 90 ? -9.985 3.899 10.129 1.00 96.25 90 GLY A N 1
ATOM 690 C CA . GLY A 1 90 ? -9.276 2.796 9.483 1.00 96.25 90 GLY A CA 1
ATOM 691 C C . GLY A 1 90 ? -7.850 3.124 9.079 1.00 96.25 90 GLY A C 1
ATOM 692 O O . GLY A 1 90 ? -7.380 4.258 9.232 1.00 96.25 90 GLY A O 1
ATOM 693 N N . LEU A 1 91 ? -7.180 2.107 8.550 1.00 98.38 91 LEU A N 1
ATOM 694 C CA . LEU A 1 91 ? -5.830 2.175 8.015 1.00 98.38 91 LEU A CA 1
ATOM 695 C C . LEU A 1 91 ? -5.867 2.068 6.487 1.00 98.38 91 LEU A C 1
ATOM 697 O O . LEU A 1 91 ? -6.119 0.999 5.942 1.00 98.38 91 LEU A O 1
ATOM 701 N N . PHE A 1 92 ? -5.580 3.164 5.795 1.00 98.62 92 PHE A N 1
ATOM 702 C CA . PHE A 1 92 ? -5.338 3.161 4.357 1.00 98.62 92 PHE A CA 1
ATOM 703 C C . PHE A 1 92 ? -3.875 2.823 4.070 1.00 98.62 92 PHE A C 1
ATOM 705 O O . PHE A 1 92 ? -2.980 3.435 4.659 1.00 98.62 92 PHE A O 1
ATOM 712 N N . ILE A 1 93 ? -3.621 1.875 3.170 1.00 98.62 93 ILE A N 1
ATOM 713 C CA . ILE A 1 93 ? -2.265 1.417 2.846 1.00 98.62 93 ILE A CA 1
ATOM 714 C C . ILE A 1 93 ? -1.950 1.707 1.382 1.00 98.62 93 ILE A C 1
ATOM 716 O O . ILE A 1 93 ? -2.739 1.403 0.491 1.00 98.62 93 ILE A O 1
ATOM 720 N N . TRP A 1 94 ? -0.770 2.269 1.134 1.00 98.56 94 TRP A N 1
ATOM 721 C CA . TRP A 1 94 ? -0.322 2.649 -0.203 1.00 98.56 94 TRP A CA 1
ATOM 722 C C . TRP A 1 94 ? 1.169 2.371 -0.412 1.00 98.56 94 TRP A C 1
ATOM 724 O O . TRP A 1 94 ? 1.941 2.214 0.536 1.00 98.56 94 TRP A O 1
ATOM 734 N N . GLU A 1 95 ? 1.575 2.297 -1.674 1.00 98.00 95 GLU A N 1
ATOM 735 C CA . GLU A 1 95 ? 2.965 2.101 -2.075 1.00 98.00 95 GLU A CA 1
ATOM 736 C C . GLU A 1 95 ? 3.637 3.452 -2.335 1.00 98.00 95 GLU A C 1
ATOM 738 O O . GLU A 1 95 ? 3.205 4.226 -3.193 1.00 98.00 95 GLU A O 1
ATOM 743 N N . ALA A 1 96 ? 4.727 3.715 -1.618 1.00 95.88 96 ALA A N 1
ATOM 744 C CA . ALA A 1 96 ? 5.604 4.847 -1.862 1.00 95.88 96 ALA A CA 1
ATOM 745 C C . ALA A 1 96 ? 6.639 4.478 -2.926 1.00 95.88 96 ALA A C 1
ATOM 747 O O . ALA A 1 96 ? 7.578 3.726 -2.669 1.00 95.88 96 ALA A O 1
ATOM 748 N N . PHE A 1 97 ? 6.492 5.031 -4.128 1.00 93.00 97 PHE A N 1
ATOM 749 C CA . PHE A 1 97 ? 7.385 4.726 -5.238 1.00 93.00 97 PHE A CA 1
ATOM 750 C C . PHE A 1 97 ? 8.496 5.774 -5.371 1.00 93.00 97 PHE A C 1
ATOM 752 O O . PHE A 1 97 ? 8.466 6.640 -6.245 1.00 93.00 97 PHE A O 1
ATOM 759 N N . VAL A 1 98 ? 9.490 5.698 -4.484 1.00 86.56 98 VAL A N 1
ATOM 760 C CA . VAL A 1 98 ? 10.641 6.613 -4.472 1.00 86.56 98 VAL A CA 1
ATOM 761 C C . VAL A 1 98 ? 11.750 6.070 -5.381 1.00 86.56 98 VAL A C 1
ATOM 763 O O . VAL A 1 98 ? 12.462 5.117 -5.060 1.00 86.56 98 VAL A O 1
ATOM 766 N N . THR A 1 99 ? 11.911 6.673 -6.558 1.00 80.00 99 THR A N 1
ATOM 767 C CA . THR A 1 99 ? 12.952 6.295 -7.532 1.00 80.00 99 THR A CA 1
ATOM 768 C C . THR A 1 99 ? 14.057 7.334 -7.625 1.00 80.00 99 THR A C 1
ATOM 770 O O . THR A 1 99 ? 13.836 8.472 -7.247 1.00 80.00 99 THR A O 1
ATOM 773 N N . ALA A 1 100 ? 15.211 6.934 -8.178 1.00 70.00 100 ALA A N 1
ATOM 774 C CA . ALA A 1 100 ? 16.449 7.712 -8.338 1.00 70.00 100 ALA A CA 1
ATOM 775 C C . ALA A 1 100 ? 16.288 9.244 -8.373 1.00 70.00 100 ALA A C 1
ATOM 777 O O . ALA A 1 100 ? 16.855 9.906 -7.513 1.00 70.00 100 ALA A O 1
ATOM 778 N N . ASP A 1 101 ? 15.501 9.781 -9.305 1.00 66.25 101 ASP A N 1
ATOM 779 C CA . ASP A 1 101 ? 15.399 11.232 -9.530 1.00 66.25 101 ASP A CA 1
ATOM 780 C C . ASP A 1 101 ? 14.619 11.976 -8.422 1.00 66.25 101 ASP A C 1
ATOM 782 O O . ASP A 1 101 ? 14.762 13.179 -8.231 1.00 66.25 101 ASP A O 1
ATOM 786 N N . ALA A 1 102 ? 13.829 11.241 -7.636 1.00 68.19 102 ALA A N 1
ATOM 787 C CA . ALA A 1 102 ? 13.107 11.732 -6.467 1.00 68.19 102 ALA A CA 1
ATOM 788 C C . ALA A 1 102 ? 13.823 11.418 -5.139 1.00 68.19 102 ALA A C 1
ATOM 790 O O . ALA A 1 102 ? 13.307 11.779 -4.078 1.00 68.19 102 ALA A O 1
ATOM 791 N N . LYS A 1 103 ? 14.982 10.737 -5.174 1.00 68.38 103 LYS A N 1
ATOM 792 C CA . LYS A 1 103 ? 15.737 10.421 -3.957 1.00 68.38 103 LYS A CA 1
ATOM 793 C C . LYS A 1 103 ? 16.394 11.665 -3.380 1.00 68.38 103 LYS A C 1
ATOM 795 O O . LYS A 1 103 ? 17.007 12.456 -4.094 1.00 68.38 103 LYS A O 1
ATOM 800 N N . ARG A 1 104 ? 16.288 11.807 -2.067 1.00 74.44 104 ARG A N 1
ATOM 801 C CA . ARG A 1 104 ? 16.930 12.847 -1.267 1.00 74.44 104 ARG A CA 1
ATOM 802 C C . ARG A 1 104 ? 18.170 12.278 -0.568 1.00 74.44 104 ARG A C 1
ATOM 804 O O . ARG A 1 104 ? 18.587 11.147 -0.807 1.00 74.44 104 ARG A O 1
ATOM 811 N N . GLU A 1 105 ? 18.810 13.092 0.268 1.00 75.12 105 GLU A N 1
ATOM 812 C CA . GLU A 1 105 ? 20.105 12.762 0.880 1.00 75.12 105 GLU A CA 1
ATOM 813 C C . GLU A 1 105 ? 20.046 11.563 1.844 1.00 75.12 105 GLU A C 1
ATOM 815 O O . GLU A 1 105 ? 21.059 10.893 2.060 1.00 75.12 105 GLU A O 1
ATOM 820 N N . SER A 1 106 ? 18.873 11.257 2.411 1.00 80.12 106 SER A N 1
ATOM 821 C CA . SER A 1 106 ? 18.680 10.120 3.311 1.00 80.12 106 SER A CA 1
ATOM 822 C C . SER A 1 106 ? 17.344 9.400 3.102 1.00 80.12 106 SER A C 1
ATOM 824 O O . SER A 1 106 ? 16.364 9.984 2.650 1.00 80.12 106 SER A O 1
ATOM 826 N N . HIS A 1 107 ? 17.256 8.147 3.561 1.00 79.31 107 HIS A N 1
ATOM 827 C CA . HIS A 1 107 ? 16.000 7.379 3.570 1.00 79.31 107 HIS A CA 1
ATOM 828 C C . HIS A 1 107 ? 14.863 8.061 4.349 1.00 79.31 107 HIS A C 1
ATOM 830 O O . HIS A 1 107 ? 13.688 7.839 4.072 1.00 79.31 107 HIS A O 1
ATOM 836 N N . LYS A 1 108 ? 15.191 8.892 5.347 1.00 82.50 108 LYS A N 1
ATOM 837 C CA . LYS A 1 108 ? 14.175 9.670 6.067 1.00 82.50 108 LYS A CA 1
ATOM 838 C C . LYS A 1 108 ? 13.599 10.768 5.181 1.00 82.50 108 LYS A C 1
ATOM 840 O O . LYS A 1 108 ? 12.398 11.016 5.236 1.00 82.50 108 LYS A O 1
ATOM 845 N N . ASP A 1 109 ? 14.447 11.385 4.369 1.00 82.31 109 ASP A N 1
ATOM 846 C CA . ASP A 1 109 ? 14.042 12.426 3.434 1.00 82.31 109 ASP A CA 1
ATOM 847 C C . ASP A 1 109 ? 13.235 11.830 2.270 1.00 82.31 109 ASP A C 1
ATOM 849 O O . ASP A 1 109 ? 12.258 12.443 1.846 1.00 82.31 109 ASP A O 1
ATOM 853 N N . ASP A 1 110 ? 13.567 10.613 1.823 1.00 85.19 110 ASP A N 1
ATOM 854 C CA . ASP A 1 110 ? 12.775 9.831 0.858 1.00 85.19 110 ASP A CA 1
ATOM 855 C C . ASP A 1 110 ? 11.361 9.549 1.393 1.00 85.19 110 ASP A C 1
ATOM 857 O O . ASP A 1 110 ? 10.357 9.847 0.737 1.00 85.19 110 ASP A O 1
ATOM 861 N N . ALA A 1 111 ? 11.264 9.048 2.629 1.00 87.62 111 ALA A N 1
ATOM 862 C CA .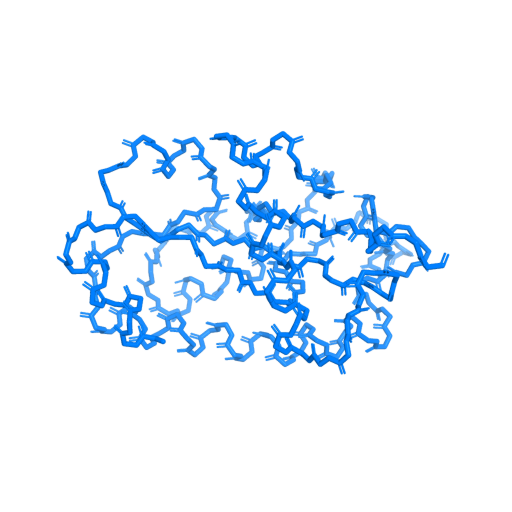 ALA A 1 111 ? 9.982 8.804 3.287 1.00 87.62 111 ALA A CA 1
ATOM 863 C C . ALA A 1 111 ? 9.174 10.100 3.468 1.00 87.62 111 ALA A C 1
ATOM 865 O O . ALA A 1 111 ? 7.956 10.112 3.273 1.00 87.62 111 ALA A O 1
ATOM 866 N N . GLN A 1 112 ? 9.839 11.209 3.804 1.00 90.88 112 GLN A N 1
ATOM 867 C CA . GLN A 1 112 ? 9.188 12.511 3.906 1.00 90.88 112 GLN A CA 1
ATOM 868 C C . GLN A 1 112 ? 8.674 12.996 2.543 1.00 90.88 112 GLN A C 1
ATOM 870 O O . GLN A 1 112 ? 7.534 13.452 2.466 1.00 90.88 112 GLN A O 1
ATOM 875 N N . ALA A 1 113 ? 9.458 12.855 1.472 1.00 91.31 113 ALA A N 1
ATOM 876 C CA . ALA A 1 113 ? 9.041 13.211 0.117 1.00 91.31 113 ALA A CA 1
ATOM 877 C C . ALA A 1 113 ? 7.807 12.411 -0.329 1.00 91.31 113 ALA A C 1
ATOM 879 O O . ALA A 1 113 ? 6.893 12.964 -0.937 1.00 91.31 113 ALA A O 1
ATOM 880 N N . ALA A 1 114 ? 7.744 11.124 0.020 1.00 94.00 114 ALA A N 1
ATOM 881 C CA . ALA A 1 114 ? 6.576 10.287 -0.233 1.00 94.00 114 ALA A CA 1
ATOM 882 C C . ALA A 1 114 ? 5.328 10.786 0.505 1.00 94.00 114 ALA A C 1
ATOM 884 O O . ALA A 1 114 ? 4.258 10.883 -0.094 1.00 94.00 114 ALA A O 1
ATOM 885 N N . VAL A 1 115 ? 5.453 11.152 1.783 1.00 95.25 115 VAL A N 1
ATOM 886 C CA . VAL A 1 115 ? 4.332 11.710 2.556 1.00 95.25 115 VAL A CA 1
ATOM 887 C C . VAL A 1 115 ? 3.896 13.074 2.015 1.00 95.25 115 VAL A C 1
ATOM 889 O O . VAL A 1 115 ? 2.698 13.342 1.948 1.00 95.25 115 VAL A O 1
ATOM 892 N N . GLU A 1 116 ? 4.838 13.928 1.605 1.00 95.12 116 GLU A N 1
ATOM 893 C CA . GLU A 1 116 ? 4.547 15.206 0.944 1.00 95.12 116 GLU A CA 1
ATOM 894 C C . GLU A 1 116 ? 3.764 14.981 -0.356 1.00 95.12 116 GLU A C 1
ATOM 896 O O . GLU A 1 116 ? 2.706 15.578 -0.532 1.00 95.12 116 GLU A O 1
ATOM 901 N N . ALA A 1 117 ? 4.202 14.046 -1.202 1.00 95.94 117 ALA A N 1
ATOM 902 C CA . ALA A 1 117 ? 3.507 13.697 -2.438 1.00 95.94 117 ALA A CA 1
ATOM 903 C C . ALA A 1 117 ? 2.101 13.130 -2.188 1.00 95.94 117 ALA A C 1
ATOM 905 O O . ALA A 1 117 ? 1.153 13.507 -2.871 1.00 95.94 117 ALA A O 1
ATOM 906 N N . PHE A 1 118 ? 1.940 12.265 -1.180 1.00 97.38 118 PHE A N 1
ATOM 907 C CA . PHE A 1 118 ? 0.626 11.754 -0.788 1.00 97.38 118 PHE A CA 1
ATOM 908 C C . PHE A 1 118 ? -0.298 12.881 -0.315 1.00 97.38 118 PHE A C 1
ATOM 910 O O . PHE A 1 118 ? -1.462 12.938 -0.704 1.00 97.38 118 PHE A O 1
ATOM 917 N N . ARG A 1 119 ? 0.219 13.798 0.513 1.00 97.25 119 ARG A N 1
ATOM 918 C CA . ARG A 1 119 ? -0.527 14.966 0.994 1.00 97.25 119 ARG A CA 1
ATOM 919 C C . ARG A 1 119 ? -0.958 15.859 -0.166 1.00 97.25 119 ARG A C 1
ATOM 921 O O . ARG A 1 119 ? -2.093 16.322 -0.166 1.00 97.25 119 ARG A O 1
ATOM 928 N N . ASP A 1 120 ? -0.075 16.093 -1.128 1.00 96.62 120 ASP A N 1
ATOM 929 C CA . ASP A 1 120 ? -0.350 16.954 -2.279 1.00 96.62 120 ASP A CA 1
ATOM 930 C C . ASP A 1 120 ? -1.339 16.300 -3.267 1.00 96.62 120 ASP A C 1
ATOM 932 O O . ASP A 1 120 ? -2.020 17.003 -4.009 1.00 96.62 120 ASP A O 1
ATOM 936 N N . ALA A 1 121 ? -1.479 14.970 -3.227 1.00 97.00 121 ALA A N 1
ATOM 937 C CA . ALA A 1 121 ? -2.483 14.215 -3.977 1.00 97.00 121 ALA A CA 1
ATOM 938 C C . ALA A 1 121 ? -3.889 14.231 -3.334 1.00 97.00 121 ALA A C 1
ATOM 940 O O . ALA A 1 121 ? -4.858 13.778 -3.944 1.00 97.00 121 ALA A O 1
ATOM 941 N N . LEU A 1 122 ? -4.039 14.749 -2.109 1.00 96.88 122 LEU A N 1
ATOM 942 C CA . LEU A 1 122 ? -5.352 14.930 -1.484 1.00 96.88 122 LEU A CA 1
ATOM 943 C C . LEU A 1 122 ? -6.163 16.022 -2.214 1.00 96.88 122 LEU A C 1
ATOM 945 O O . LEU A 1 122 ? -5.590 16.987 -2.717 1.00 96.88 122 LEU A O 1
ATOM 949 N N . PRO A 1 123 ? -7.509 15.929 -2.249 1.00 96.62 123 PRO A N 1
ATOM 950 C CA . PRO A 1 123 ? -8.370 15.036 -1.463 1.00 96.62 123 PRO A CA 1
ATOM 951 C C . PRO A 1 123 ? -8.590 13.638 -2.062 1.00 96.62 123 PRO A C 1
ATOM 953 O O . PRO A 1 123 ? -9.306 12.839 -1.456 1.00 96.62 123 PRO A O 1
ATOM 956 N N . ASP A 1 124 ? -8.021 13.349 -3.232 1.00 96.88 124 ASP A N 1
ATOM 957 C CA . ASP A 1 124 ? -8.235 12.093 -3.947 1.00 96.88 124 ASP A CA 1
ATOM 958 C C . ASP A 1 124 ? -6.920 11.557 -4.550 1.00 96.88 124 ASP A C 1
ATOM 960 O O . ASP A 1 124 ? -6.609 11.811 -5.718 1.00 96.88 124 ASP A O 1
ATOM 964 N N . PRO A 1 125 ? -6.133 10.798 -3.763 1.00 97.00 125 PRO A N 1
ATOM 965 C CA . PRO A 1 125 ? -4.870 10.236 -4.206 1.00 97.00 125 PRO A CA 1
ATOM 966 C C . PRO A 1 125 ? -5.038 9.185 -5.309 1.00 97.00 125 PRO A C 1
ATOM 968 O O . PRO A 1 125 ? -4.057 8.879 -5.986 1.00 97.00 125 PRO A O 1
ATOM 971 N N . SER A 1 126 ? -6.251 8.669 -5.557 1.00 95.56 126 SER A N 1
ATOM 972 C CA . SER A 1 126 ? -6.497 7.748 -6.676 1.00 95.56 126 SER A CA 1
ATOM 973 C C . SER A 1 126 ? -6.244 8.406 -8.036 1.00 95.56 126 SER A C 1
ATOM 975 O O . SER A 1 126 ? -5.748 7.751 -8.954 1.00 95.56 126 SER A O 1
ATOM 977 N N . LEU A 1 127 ? -6.454 9.724 -8.135 1.00 95.62 127 LEU A N 1
ATOM 978 C CA . LEU A 1 127 ? -6.169 10.518 -9.335 1.00 95.62 127 LEU A CA 1
ATOM 979 C C . LEU A 1 127 ? -4.669 10.703 -9.593 1.00 95.62 127 LEU A C 1
ATOM 981 O O . LEU A 1 127 ? -4.276 11.063 -10.700 1.00 95.62 127 LEU A O 1
ATOM 985 N N . SER A 1 128 ? -3.838 10.460 -8.577 1.00 95.38 128 SER A N 1
ATOM 986 C CA . SER A 1 128 ? -2.375 10.541 -8.649 1.00 95.38 128 SER A CA 1
ATOM 987 C C . SER A 1 128 ? -1.714 9.161 -8.610 1.00 95.38 128 SER A C 1
ATOM 989 O O . SER A 1 128 ? -0.507 9.068 -8.382 1.00 95.38 128 SER A O 1
ATOM 991 N N . ASN A 1 129 ? -2.484 8.086 -8.823 1.00 95.75 129 ASN A N 1
ATOM 992 C CA . ASN A 1 129 ? -1.945 6.735 -8.865 1.00 95.75 129 ASN A CA 1
ATOM 993 C C . ASN A 1 129 ? -0.957 6.597 -10.036 1.00 95.75 129 ASN A C 1
ATOM 995 O O . ASN A 1 129 ? -1.332 6.658 -11.207 1.00 95.75 129 ASN A O 1
ATOM 999 N N . ALA A 1 130 ? 0.318 6.410 -9.710 1.00 93.88 130 ALA A N 1
ATOM 1000 C CA . ALA A 1 130 ? 1.413 6.402 -10.668 1.00 93.88 130 ALA A CA 1
ATOM 1001 C C . ALA A 1 130 ? 1.439 5.137 -11.533 1.00 93.88 130 ALA A C 1
ATOM 1003 O O . ALA A 1 130 ? 2.008 5.164 -12.625 1.00 93.88 130 ALA A O 1
ATOM 1004 N N . LEU A 1 131 ? 0.857 4.033 -11.048 1.00 93.25 131 LEU A N 1
ATOM 1005 C CA . LEU A 1 131 ? 0.897 2.739 -11.719 1.00 93.25 131 LEU A CA 1
ATOM 1006 C C . LEU A 1 131 ? -0.511 2.201 -11.969 1.00 93.25 131 LEU A C 1
ATOM 1008 O O . LEU A 1 131 ? -1.320 2.067 -11.051 1.00 93.25 131 LEU A O 1
ATOM 1012 N N . ALA A 1 132 ? -0.782 1.830 -13.218 1.00 89.50 132 ALA A N 1
ATOM 1013 C CA . ALA A 1 132 ? -2.044 1.209 -13.598 1.00 89.50 132 ALA A CA 1
ATOM 1014 C C . ALA A 1 132 ? -1.955 -0.317 -13.450 1.00 89.50 132 ALA A C 1
ATOM 1016 O O . ALA A 1 132 ? -1.105 -0.964 -14.070 1.00 89.50 132 ALA A O 1
ATOM 1017 N N . ALA A 1 133 ? -2.857 -0.902 -12.662 1.00 89.75 133 ALA A N 1
ATOM 1018 C CA . ALA A 1 133 ? -3.036 -2.347 -12.607 1.00 89.75 133 ALA A CA 1
ATOM 1019 C C . ALA A 1 133 ? -3.763 -2.816 -13.878 1.00 89.75 133 ALA A C 1
ATOM 1021 O O . ALA A 1 133 ? -4.976 -2.668 -14.012 1.00 89.75 133 ALA A O 1
ATOM 1022 N N . MET A 1 134 ? -3.007 -3.341 -14.842 1.00 85.19 134 MET A N 1
ATOM 1023 C CA . MET A 1 134 ? -3.553 -3.905 -16.075 1.00 85.19 134 MET A CA 1
ATOM 1024 C C . MET A 1 134 ? -3.582 -5.431 -15.979 1.00 85.19 134 MET A C 1
ATOM 1026 O O . MET A 1 134 ? -2.538 -6.059 -15.818 1.00 85.19 134 MET A O 1
ATOM 1030 N N . GLY A 1 135 ? -4.768 -6.024 -16.122 1.00 89.62 135 GLY A N 1
ATOM 1031 C CA . GLY A 1 135 ? -4.942 -7.476 -16.073 1.00 89.62 135 GLY A CA 1
ATOM 1032 C C . GLY A 1 135 ? -4.849 -8.042 -14.655 1.00 89.62 135 GLY A C 1
ATOM 1033 O O . GLY A 1 135 ? -5.238 -7.391 -13.688 1.00 89.62 135 GLY A O 1
ATOM 1034 N N . ARG A 1 136 ? -4.368 -9.283 -14.539 1.00 94.81 136 ARG A N 1
ATOM 1035 C CA . ARG A 1 136 ? -4.234 -9.964 -13.248 1.00 94.81 136 ARG A CA 1
ATOM 1036 C C . ARG A 1 136 ? -3.041 -9.411 -12.482 1.00 94.81 136 ARG A C 1
ATOM 1038 O O . ARG A 1 136 ? -1.956 -9.240 -13.041 1.00 94.81 136 ARG A O 1
ATOM 1045 N N . ILE A 1 137 ? -3.223 -9.202 -11.187 1.00 96.38 137 ILE A N 1
ATOM 1046 C CA . ILE A 1 137 ? -2.149 -8.825 -10.273 1.00 96.38 137 ILE A CA 1
ATOM 1047 C C . ILE A 1 137 ? -2.062 -9.840 -9.142 1.00 96.38 137 ILE A C 1
ATOM 1049 O O . ILE A 1 137 ? -2.962 -10.643 -8.930 1.00 96.38 137 ILE A O 1
ATOM 1053 N N . ARG A 1 138 ? -0.948 -9.810 -8.421 1.00 97.00 138 ARG A N 1
ATOM 1054 C CA . ARG A 1 138 ? -0.795 -10.460 -7.129 1.00 97.00 138 ARG A CA 1
ATOM 1055 C C . ARG A 1 138 ? -0.542 -9.378 -6.096 1.00 97.00 138 ARG A C 1
ATOM 1057 O O . ARG A 1 138 ? 0.520 -8.750 -6.106 1.00 97.00 138 ARG A O 1
ATOM 1064 N N . SER A 1 139 ? -1.504 -9.187 -5.205 1.00 98.19 139 SER A N 1
ATOM 1065 C CA . SER A 1 139 ? -1.405 -8.256 -4.091 1.00 98.19 139 SER A CA 1
ATOM 1066 C C . SER A 1 139 ? -0.524 -8.856 -3.003 1.00 98.19 139 SER A C 1
ATOM 1068 O O . SER A 1 139 ? -0.887 -9.820 -2.321 1.00 98.19 139 SER A O 1
ATOM 1070 N N . LEU A 1 140 ? 0.678 -8.304 -2.855 1.00 98.31 140 LEU A N 1
ATOM 1071 C CA . LEU A 1 140 ? 1.604 -8.697 -1.797 1.00 98.31 140 LEU A CA 1
ATOM 1072 C C . LEU A 1 140 ? 1.109 -8.154 -0.454 1.00 98.31 140 LEU A C 1
ATOM 1074 O O . LEU A 1 140 ? 1.149 -8.866 0.550 1.00 98.31 140 LEU A O 1
ATOM 1078 N N . ILE A 1 141 ? 0.558 -6.936 -0.462 1.00 98.56 141 ILE A N 1
ATOM 1079 C CA . ILE A 1 141 ? -0.089 -6.340 0.705 1.00 98.56 141 ILE A CA 1
ATOM 1080 C C . ILE A 1 141 ? -1.355 -7.099 1.111 1.00 98.56 141 ILE A C 1
ATOM 1082 O O . ILE A 1 141 ? -1.537 -7.355 2.297 1.00 98.56 141 ILE A O 1
ATOM 1086 N N . GLY A 1 142 ? -2.174 -7.562 0.162 1.00 98.38 142 GLY A N 1
ATOM 1087 C CA . GLY A 1 142 ? -3.314 -8.434 0.452 1.00 98.38 142 GLY A CA 1
ATOM 1088 C C . GLY A 1 142 ? -2.899 -9.730 1.150 1.00 98.38 142 GLY A C 1
ATOM 1089 O O . GLY A 1 142 ? -3.499 -10.130 2.148 1.00 98.38 142 GLY A O 1
ATOM 1090 N N . GLY A 1 143 ? -1.803 -10.344 0.693 1.00 98.44 143 GLY A N 1
ATOM 1091 C CA . GLY A 1 143 ? -1.201 -11.498 1.364 1.00 98.44 143 GLY A CA 1
ATOM 1092 C C . GLY A 1 143 ? -0.737 -11.184 2.789 1.00 98.44 143 GLY A C 1
ATOM 1093 O O . GLY A 1 143 ? -0.976 -11.977 3.700 1.00 98.44 143 GLY A O 1
ATOM 1094 N N . ALA A 1 144 ? -0.122 -10.018 3.004 1.00 98.50 144 ALA A N 1
ATOM 1095 C CA . ALA A 1 144 ? 0.299 -9.576 4.330 1.00 98.50 144 ALA A CA 1
ATOM 1096 C C . ALA A 1 144 ? -0.895 -9.302 5.261 1.00 98.50 144 ALA A C 1
ATOM 1098 O O . ALA A 1 144 ? -0.846 -9.699 6.425 1.00 98.50 144 ALA A O 1
ATOM 1099 N N . LEU A 1 145 ? -1.976 -8.694 4.760 1.00 98.56 145 LEU A N 1
ATOM 1100 C CA . LEU A 1 145 ? -3.216 -8.441 5.506 1.00 98.56 145 LEU A CA 1
ATOM 1101 C C . LEU A 1 145 ? -3.895 -9.742 5.949 1.00 98.56 145 LEU A C 1
ATOM 1103 O O . LEU A 1 145 ? -4.298 -9.860 7.106 1.00 98.56 145 LEU A O 1
ATOM 1107 N N . LEU A 1 146 ? -3.970 -10.737 5.059 1.00 98.50 146 LEU A N 1
ATOM 1108 C CA . LEU A 1 146 ? -4.469 -12.075 5.393 1.00 98.50 146 LEU A CA 1
ATOM 1109 C C . LEU A 1 146 ? -3.594 -12.756 6.448 1.00 98.50 146 LEU A C 1
ATOM 1111 O O . LEU A 1 146 ? -4.105 -13.310 7.419 1.00 98.50 146 LEU A O 1
ATOM 1115 N N . TRP A 1 147 ? -2.271 -12.706 6.272 1.00 98.38 147 TRP A N 1
ATOM 1116 C CA . TRP A 1 147 ? -1.324 -13.345 7.186 1.00 98.38 147 TRP A CA 1
ATOM 1117 C C . TRP A 1 147 ? -1.369 -12.747 8.600 1.00 98.38 147 TRP A C 1
ATOM 1119 O O . TRP A 1 147 ? -1.299 -13.484 9.579 1.00 98.38 147 TRP A O 1
ATOM 1129 N N . SER A 1 148 ? -1.519 -11.425 8.704 1.00 97.75 148 SER A N 1
ATOM 1130 C CA . SER A 1 148 ? -1.547 -10.687 9.977 1.00 97.75 148 SER A CA 1
ATOM 1131 C C . SER A 1 148 ? -2.937 -10.589 10.622 1.00 97.75 148 SER A C 1
ATOM 1133 O O . SER A 1 148 ? -3.069 -10.036 11.711 1.00 97.75 148 SER A O 1
ATOM 1135 N N . GLY A 1 149 ? -3.975 -11.141 9.986 1.00 97.69 149 GLY A N 1
ATOM 1136 C CA . GLY A 1 149 ? -5.327 -11.220 10.546 1.00 97.69 149 GLY A CA 1
ATOM 1137 C C . GLY A 1 149 ? -6.213 -9.989 10.330 1.00 97.69 149 GLY A C 1
ATOM 1138 O O . GLY A 1 149 ? -7.369 -10.021 10.746 1.00 97.69 149 GLY A O 1
ATOM 1139 N N . TRP A 1 150 ? -5.732 -8.957 9.625 1.00 97.88 150 TRP A N 1
ATOM 1140 C CA . TRP A 1 150 ? -6.525 -7.763 9.283 1.00 97.88 150 TRP A CA 1
ATOM 1141 C C . TRP A 1 150 ? -7.776 -8.086 8.472 1.00 97.88 150 TRP A C 1
ATOM 1143 O O . TRP A 1 150 ? -8.774 -7.376 8.550 1.00 97.88 150 TRP A O 1
ATOM 1153 N N . THR A 1 151 ? -7.722 -9.150 7.677 1.00 97.50 151 THR A N 1
ATOM 1154 C CA . THR A 1 151 ? -8.848 -9.604 6.871 1.00 97.50 151 THR A CA 1
ATOM 1155 C C . THR A 1 151 ? -8.858 -11.122 6.762 1.00 97.50 151 THR A C 1
ATOM 1157 O O . THR A 1 151 ? -7.851 -11.796 6.975 1.00 97.50 151 THR A O 1
ATOM 1160 N N . LYS A 1 152 ? -10.024 -11.665 6.419 1.00 97.56 152 LYS A N 1
ATOM 1161 C CA . LYS A 1 152 ? -10.209 -13.058 5.983 1.00 97.56 152 LYS A CA 1
ATOM 1162 C C . LYS A 1 152 ? -10.683 -13.141 4.533 1.00 97.56 152 LYS A C 1
ATOM 1164 O O . LYS A 1 152 ? -10.942 -14.235 4.040 1.00 97.56 152 LYS A O 1
ATOM 1169 N N . ASP 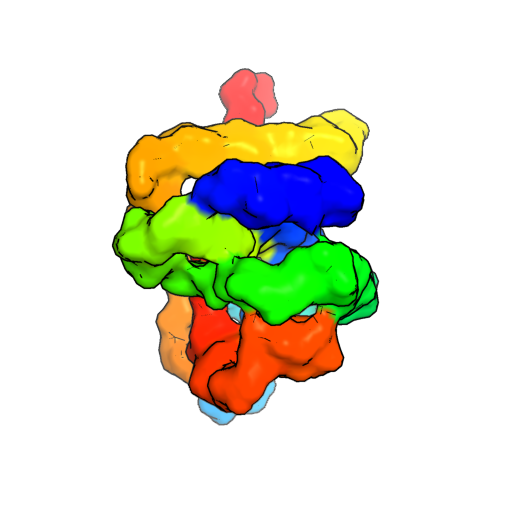A 1 153 ? -10.836 -11.988 3.892 1.00 97.69 153 ASP A N 1
ATOM 1170 C CA . ASP A 1 153 ? -11.293 -11.866 2.523 1.00 97.69 153 ASP A CA 1
ATOM 1171 C C . ASP A 1 153 ? -10.145 -12.165 1.556 1.00 97.69 153 ASP A C 1
ATOM 1173 O 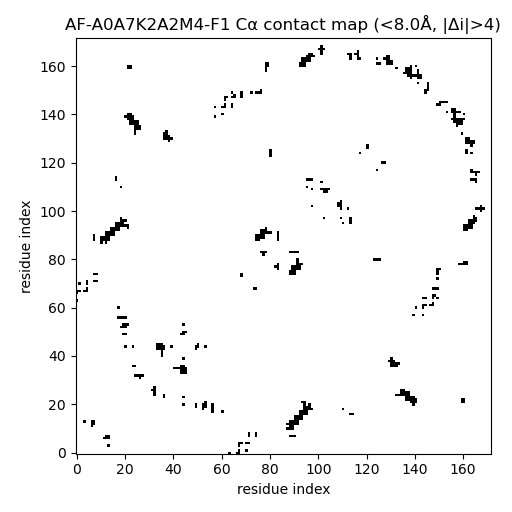O . ASP A 1 153 ? -9.132 -11.463 1.524 1.00 97.69 153 ASP A O 1
ATOM 1177 N N . LEU A 1 154 ? -10.305 -13.242 0.789 1.00 98.00 154 LEU A N 1
ATOM 1178 C CA . LEU A 1 154 ? -9.312 -13.680 -0.184 1.00 98.00 154 LEU A CA 1
ATOM 1179 C C . LEU A 1 154 ? -9.282 -12.793 -1.428 1.00 98.00 154 LEU A C 1
ATOM 1181 O O . LEU A 1 154 ? -8.260 -12.796 -2.109 1.00 98.00 154 LEU A O 1
ATOM 1185 N N . GLU A 1 155 ? -10.329 -12.007 -1.699 1.00 96.94 155 GLU A N 1
ATOM 1186 C CA . GLU A 1 155 ? -10.354 -11.074 -2.834 1.00 96.94 155 GLU A CA 1
ATOM 1187 C C . GLU A 1 155 ? -9.252 -10.011 -2.709 1.00 96.94 155 GLU A C 1
ATOM 1189 O O . GLU A 1 155 ? -8.714 -9.544 -3.713 1.00 96.94 155 GLU A O 1
ATOM 1194 N N . LYS A 1 156 ? -8.782 -9.735 -1.482 1.00 97.31 156 LYS A N 1
ATOM 1195 C CA . LYS A 1 156 ? -7.625 -8.861 -1.240 1.00 97.31 156 LYS A CA 1
ATOM 1196 C C . LYS A 1 156 ? -6.339 -9.347 -1.908 1.00 97.31 156 LYS A C 1
ATOM 1198 O O . LYS A 1 156 ? -5.453 -8.530 -2.132 1.00 97.31 156 LYS A O 1
ATOM 1203 N N . LEU A 1 157 ? -6.211 -10.632 -2.261 1.00 98.12 157 LEU A N 1
ATOM 1204 C CA . LEU A 1 157 ? -5.059 -11.147 -3.019 1.00 98.12 157 LEU A CA 1
ATOM 1205 C C . LEU A 1 157 ? -4.990 -10.613 -4.456 1.00 98.12 157 LEU A C 1
ATOM 1207 O O . LEU A 1 157 ? -3.905 -10.634 -5.042 1.00 98.12 157 LEU A O 1
ATOM 1211 N N . ASP A 1 158 ? -6.101 -10.108 -4.988 1.00 97.44 158 ASP A N 1
ATOM 1212 C CA . ASP A 1 158 ? -6.226 -9.571 -6.344 1.00 97.44 158 ASP A CA 1
ATOM 1213 C C . ASP A 1 158 ? -6.427 -8.037 -6.355 1.00 97.44 158 ASP A C 1
ATOM 1215 O O . ASP A 1 158 ? -6.554 -7.436 -7.421 1.00 97.44 158 ASP A O 1
ATOM 1219 N N . GLU A 1 159 ? -6.393 -7.377 -5.189 1.00 97.06 159 GLU A N 1
ATOM 1220 C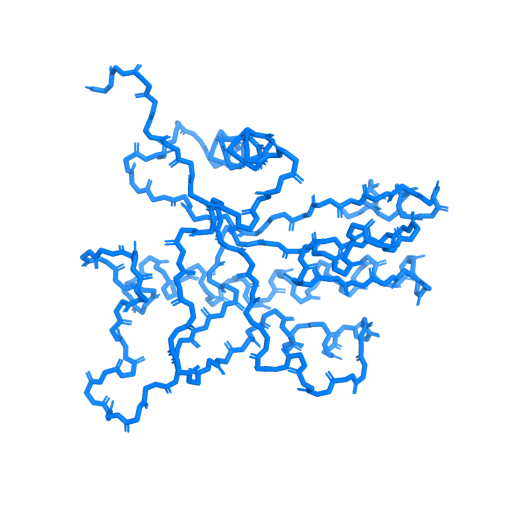 CA . GLU A 1 159 ? -6.604 -5.928 -5.048 1.00 97.06 159 GLU A CA 1
ATOM 1221 C C . GLU A 1 159 ? -5.272 -5.151 -5.008 1.00 97.06 159 GLU A C 1
ATOM 1223 O O . GLU A 1 159 ? -4.469 -5.341 -4.084 1.00 97.06 159 GLU A O 1
ATOM 1228 N N . PRO A 1 160 ? -4.986 -4.277 -5.992 1.00 97.38 160 PRO A N 1
ATOM 1229 C CA . PRO A 1 160 ? -3.782 -3.454 -5.990 1.00 97.38 160 PRO A CA 1
ATOM 1230 C C . PRO A 1 160 ? -3.916 -2.286 -5.005 1.00 97.38 160 PRO A C 1
ATOM 1232 O O . PRO A 1 160 ? -4.972 -1.672 -4.888 1.00 97.38 160 PRO A O 1
ATOM 1235 N N . SER A 1 161 ? -2.821 -1.914 -4.344 1.00 97.56 161 SER A N 1
ATOM 1236 C CA . SER A 1 161 ? -2.746 -0.644 -3.615 1.00 97.56 161 SER A CA 1
ATOM 1237 C C . SER A 1 161 ? -2.485 0.528 -4.561 1.00 97.56 161 SER A C 1
ATOM 1239 O O . SER A 1 161 ? -1.781 0.378 -5.567 1.00 97.56 161 SER A O 1
ATOM 1241 N N . ILE A 1 162 ? -2.948 1.722 -4.179 1.00 97.81 162 ILE A N 1
ATOM 1242 C CA . ILE A 1 162 ? -2.530 2.978 -4.818 1.00 97.81 162 ILE A CA 1
ATOM 1243 C C . ILE A 1 162 ? -1.012 3.135 -4.694 1.00 97.81 162 ILE A C 1
ATOM 1245 O O . ILE A 1 162 ? -0.428 2.860 -3.644 1.00 97.81 162 ILE A O 1
ATOM 1249 N N . VAL A 1 163 ? -0.381 3.597 -5.771 1.00 97.38 163 VAL A N 1
ATOM 1250 C CA . VAL A 1 163 ? 1.052 3.868 -5.840 1.00 97.38 163 VAL A CA 1
ATOM 1251 C C . VAL A 1 163 ? 1.253 5.364 -6.016 1.00 97.38 163 VAL A C 1
ATOM 1253 O O . VAL A 1 163 ? 0.818 5.926 -7.015 1.00 97.38 163 VAL A O 1
ATOM 1256 N N . ILE A 1 164 ? 1.929 6.020 -5.077 1.00 96.62 164 ILE A N 1
ATOM 1257 C CA . ILE A 1 164 ? 2.232 7.451 -5.176 1.00 96.62 164 ILE A CA 1
ATOM 1258 C C . ILE A 1 164 ? 3.724 7.632 -5.413 1.00 96.62 164 ILE A C 1
ATOM 1260 O O . ILE A 1 164 ? 4.562 7.102 -4.679 1.00 96.62 164 ILE A O 1
ATOM 1264 N N . LYS A 1 165 ? 4.048 8.407 -6.448 1.00 93.06 165 LYS A N 1
ATOM 1265 C CA . LYS A 1 165 ? 5.417 8.736 -6.838 1.00 93.06 165 LYS A CA 1
ATOM 1266 C C . LYS A 1 165 ? 5.703 10.210 -6.519 1.00 93.06 165 LYS A C 1
ATOM 1268 O O . LYS A 1 165 ? 5.034 11.073 -7.092 1.00 93.06 165 LYS A O 1
ATOM 1273 N N . PRO A 1 166 ? 6.676 10.523 -5.643 1.00 90.06 166 PRO A N 1
ATOM 1274 C CA . PRO A 1 166 ? 7.121 11.897 -5.457 1.00 90.06 166 PRO A CA 1
ATOM 1275 C C . PRO A 1 166 ? 7.705 12.467 -6.750 1.00 90.06 166 PRO A C 1
ATOM 1277 O O . PRO A 1 166 ? 8.330 11.748 -7.532 1.00 90.06 166 PRO A O 1
ATOM 1280 N N . GLN A 1 167 ? 7.505 13.766 -6.957 1.00 80.25 167 GLN A N 1
ATOM 1281 C CA . GLN A 1 167 ? 8.157 14.499 -8.040 1.00 80.25 167 GLN A CA 1
ATOM 1282 C C . GLN A 1 167 ? 9.632 14.747 -7.707 1.00 80.25 167 GLN A C 1
ATOM 1284 O O . GLN A 1 167 ? 10.028 14.736 -6.538 1.00 80.25 167 GLN A O 1
ATOM 1289 N N . GLU A 1 168 ? 10.432 15.000 -8.740 1.00 68.81 168 GLU A N 1
ATOM 1290 C CA . GLU A 1 168 ? 11.811 15.458 -8.574 1.00 68.81 168 GLU A CA 1
ATOM 1291 C C . GLU A 1 168 ? 11.845 16.763 -7.752 1.00 68.81 168 GLU A C 1
ATOM 1293 O O . GLU A 1 168 ? 10.949 17.608 -7.893 1.00 68.81 168 GLU A O 1
ATOM 1298 N N . PRO A 1 169 ? 12.858 16.970 -6.892 1.00 58.75 169 PRO A N 1
ATOM 1299 C CA . PRO A 1 169 ? 13.062 18.261 -6.251 1.00 58.75 169 PRO A CA 1
ATOM 1300 C C . PRO A 1 169 ? 13.225 19.343 -7.328 1.00 58.75 169 PRO A C 1
ATOM 1302 O O . PRO A 1 169 ? 14.023 19.189 -8.250 1.00 58.75 169 PRO A O 1
ATOM 1305 N N . TYR A 1 170 ? 12.490 20.453 -7.221 1.00 41.41 170 TYR A N 1
ATOM 1306 C CA . TYR A 1 170 ? 12.658 21.589 -8.132 1.00 41.41 170 TYR A CA 1
ATOM 1307 C C . TYR A 1 170 ? 14.131 22.051 -8.140 1.00 41.41 170 TYR A C 1
ATOM 1309 O O . TYR A 1 170 ? 14.606 22.589 -7.141 1.00 41.41 170 TYR A O 1
ATOM 1317 N N . GLY A 1 171 ? 14.823 21.887 -9.276 1.00 49.84 171 GLY A N 1
ATOM 1318 C CA . GLY A 1 171 ? 16.168 22.432 -9.514 1.00 49.84 171 GLY A CA 1
ATOM 1319 C C . GLY A 1 171 ? 17.351 21.461 -9.402 1.00 49.84 171 GLY A C 1
ATOM 1320 O O . GLY A 1 171 ? 18.421 21.908 -8.988 1.00 49.84 171 GLY A O 1
ATOM 1321 N N . ALA A 1 172 ? 17.178 20.182 -9.756 1.00 42.75 172 ALA A N 1
ATOM 1322 C CA . ALA A 1 172 ? 18.296 19.264 -10.019 1.00 42.75 172 ALA A CA 1
ATOM 1323 C C . ALA A 1 172 ? 19.086 19.639 -11.290 1.00 42.75 172 ALA A C 1
ATOM 1325 O O . ALA A 1 172 ? 18.461 20.125 -12.264 1.00 42.75 172 ALA A O 1
#

Secondary structure (DSSP, 8-state):
-HHHHHHHHTT--EEEEESS-SEEE--SSGGGTTSPPBT-TTS-TTSHHHHHHHHHHHHHHHHHHHHHHHH-TT--EESSHHHHHHSSS-EEEEEE---GGG--SSHHHHHHHHHHHHHHTTT-GGGG--SB--S-EEEHHHHHHHHHTS---GGGGGPPPPEE-PPPPTT-

Radius of gyration: 15.73 Å; Cα contacts (8 Å, |Δi|>4): 307; chains: 1; bounding box: 37×38×41 Å
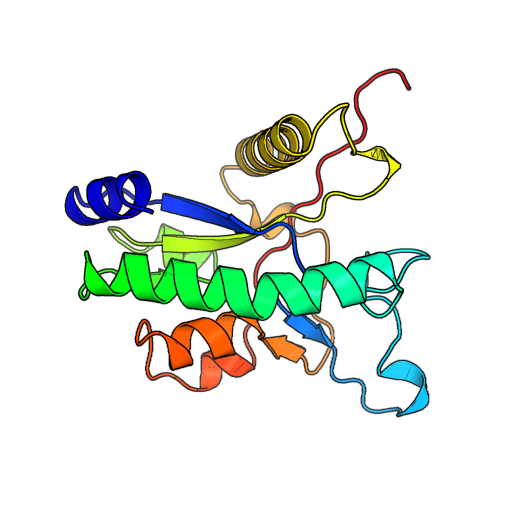
Sequence (172 aa):
MRYVAERLEANVKVALGFECPLWVPVADEPSDLTKARHGEGNRAWSAGAGAGSLATGLTEVAWILDRIHHEVPRAESFLDWEDFKAAANGLFIWEAFVTADAKRESHKDDAQAAVEAFRDALPDPSLSNALAAMGRIRSLIGGALLWSGWTKDLEKLDEPSIVIKPQEPYGA

pLDDT: mean 92.64, std 9.5, range [41.41, 98.62]